Protein AF-A0A0C1R1B5-F1 (afdb_monomer_lite)

Organism: NCBI:txid1479485

pLDDT: mean 73.26, std 19.19, range [36.62, 92.88]

Foldseek 3Di:
DDQPFPPDLVVVLVVVVCCVPVLVDDLVLLCVLQVHDSVLSVCSNVVVDSGDPGGPNSVVSSVVSSVVVVVVVVVVVPPPPPPPPPPPDDDDDDDD

Secondary structure (DSSP, 8-state):
----B-S-HHHHHHHHHHHHHHH---HHHHHHHHTS-HHHHHHHHTTS-S----BHHHHHHHHHHHHHHHHHHHHTTSSSSSSSSS-S--------

InterPro domains:
  IPR010982 Lambda repressor-like, DNA-binding domain superfamily [SSF47413] (9-55)

Sequence (96 aa):
MGKESVGDQEALREMLHFFLEKMGATQVELSEGMGVSRPVVIDFLNKEKERLPVDREGLIQLCKNLRSRRASKRKLKREIQNTSEKEKLESSPDEL

Radius of gyration: 22.73 Å; chains: 1; bounding box: 60×59×48 Å

Structure (mmCIF, N/CA/C/O backbone):
data_AF-A0A0C1R1B5-F1
#
_entry.id   AF-A0A0C1R1B5-F1
#
loop_
_atom_site.group_PDB
_atom_site.id
_atom_site.type_symbol
_atom_site.label_atom_id
_atom_site.label_alt_id
_atom_site.label_comp_id
_atom_site.label_asym_id
_atom_site.label_entity_id
_atom_site.label_seq_id
_atom_site.pdbx_PDB_ins_code
_atom_site.Cartn_x
_atom_site.Cartn_y
_atom_site.Cartn_z
_atom_site.occupancy
_atom_site.B_iso_or_equiv
_atom_site.auth_seq_id
_atom_site.auth_comp_id
_atom_site.auth_asym_id
_atom_site.auth_atom_id
_atom_site.pdbx_PDB_model_num
ATOM 1 N N . MET A 1 1 ? 6.184 -11.776 -21.887 1.00 36.62 1 MET A N 1
ATOM 2 C CA . MET A 1 1 ? 6.377 -10.506 -21.155 1.00 36.62 1 MET A CA 1
ATOM 3 C C . MET A 1 1 ? 6.674 -10.859 -19.709 1.00 36.62 1 MET A C 1
ATOM 5 O O . MET A 1 1 ? 5.816 -11.444 -19.061 1.00 36.62 1 MET A O 1
ATOM 9 N N . GLY A 1 2 ? 7.915 -10.657 -19.262 1.00 44.59 2 GLY A N 1
ATOM 10 C CA . GLY A 1 2 ? 8.322 -10.965 -17.890 1.00 44.59 2 GLY A CA 1
ATOM 11 C C . GLY A 1 2 ? 7.743 -9.925 -16.940 1.00 44.59 2 GLY A C 1
ATOM 12 O O . GLY A 1 2 ? 7.877 -8.735 -17.199 1.00 44.59 2 GLY A O 1
ATOM 13 N N . LYS A 1 3 ? 7.064 -10.370 -15.883 1.00 49.56 3 LYS A N 1
ATOM 14 C CA . LYS A 1 3 ? 6.616 -9.488 -14.805 1.00 49.56 3 LYS A CA 1
ATOM 15 C C . LYS A 1 3 ? 7.864 -8.975 -14.092 1.00 49.56 3 LYS A C 1
ATOM 17 O O . LYS A 1 3 ? 8.609 -9.769 -13.517 1.00 49.56 3 LYS A O 1
ATOM 22 N N . GLU A 1 4 ? 8.143 -7.686 -14.224 1.00 54.47 4 GLU A N 1
ATOM 23 C CA . GLU A 1 4 ? 9.293 -7.028 -13.609 1.00 54.47 4 GLU A CA 1
ATOM 24 C C . GLU A 1 4 ? 9.079 -6.994 -12.092 1.00 54.47 4 GLU A C 1
ATOM 26 O O . GLU A 1 4 ? 8.463 -6.082 -11.542 1.00 54.47 4 GLU A O 1
ATOM 31 N N . SER A 1 5 ? 9.538 -8.050 -11.420 1.00 58.53 5 SER A N 1
ATOM 32 C CA . SER A 1 5 ? 9.487 -8.156 -9.966 1.00 58.53 5 SER A CA 1
ATOM 33 C C . SER A 1 5 ? 10.341 -7.046 -9.357 1.00 58.53 5 SER A C 1
ATOM 35 O O . SER A 1 5 ? 11.465 -6.810 -9.798 1.00 58.53 5 SER A O 1
ATOM 37 N N . VAL A 1 6 ? 9.824 -6.381 -8.323 1.00 63.97 6 VAL A N 1
ATOM 38 C CA . VAL A 1 6 ? 10.591 -5.404 -7.538 1.00 63.97 6 VAL A CA 1
ATOM 39 C C . VAL A 1 6 ? 11.832 -6.119 -6.996 1.00 63.97 6 VAL A C 1
ATOM 41 O O . VAL A 1 6 ? 11.692 -7.082 -6.238 1.00 63.97 6 VAL A O 1
ATOM 44 N N . GLY A 1 7 ? 13.016 -5.716 -7.470 1.00 70.31 7 GLY A N 1
ATOM 45 C CA . GLY A 1 7 ? 14.268 -6.458 -7.272 1.00 70.31 7 GLY A CA 1
ATOM 46 C C . GLY A 1 7 ? 14.620 -6.646 -5.798 1.00 70.31 7 GLY A C 1
ATOM 47 O O . GLY A 1 7 ? 14.875 -7.769 -5.368 1.00 70.31 7 GLY A O 1
ATOM 48 N N . ASP A 1 8 ? 14.515 -5.572 -5.013 1.00 85.12 8 ASP A N 1
ATOM 49 C CA . ASP A 1 8 ? 14.839 -5.569 -3.586 1.00 85.12 8 ASP A CA 1
ATOM 50 C C . ASP A 1 8 ? 13.578 -5.637 -2.719 1.00 85.12 8 ASP A C 1
ATOM 52 O O . ASP A 1 8 ? 12.914 -4.637 -2.434 1.00 85.12 8 ASP A O 1
ATOM 56 N N . GLN A 1 9 ? 13.243 -6.851 -2.282 1.00 87.69 9 GLN A N 1
ATOM 57 C CA . GLN A 1 9 ? 12.076 -7.110 -1.432 1.00 87.69 9 GLN A CA 1
ATOM 58 C C . GLN A 1 9 ? 12.254 -6.561 -0.011 1.00 87.69 9 GLN A C 1
ATOM 60 O O . GLN A 1 9 ? 11.287 -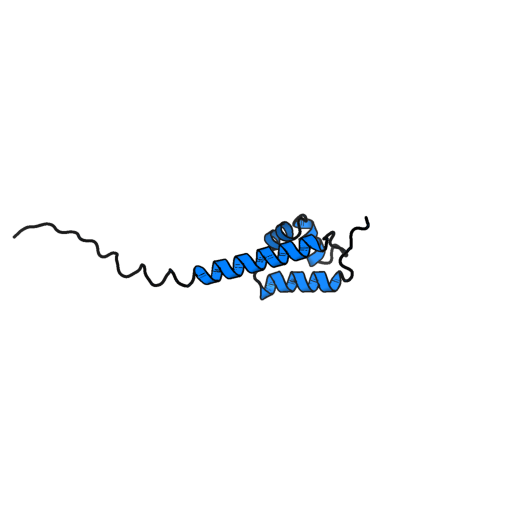6.110 0.599 1.00 87.69 9 GLN A O 1
ATOM 65 N N . GLU A 1 10 ? 13.478 -6.528 0.517 1.00 87.56 10 GLU A N 1
ATOM 66 C CA . GLU A 1 10 ? 13.744 -5.901 1.818 1.00 87.56 10 GLU A CA 1
ATOM 67 C C . GLU A 1 10 ? 13.530 -4.388 1.766 1.00 87.56 10 GLU A C 1
ATOM 69 O O . GLU A 1 10 ? 12.789 -3.856 2.591 1.00 87.56 10 GLU A O 1
ATOM 74 N N . ALA A 1 11 ? 14.054 -3.715 0.738 1.00 88.38 11 ALA A N 1
ATOM 75 C CA . ALA A 1 11 ? 13.815 -2.288 0.530 1.00 88.38 11 ALA A CA 1
ATOM 76 C C . ALA A 1 11 ? 12.320 -1.985 0.329 1.00 88.38 11 ALA A C 1
ATOM 78 O O . ALA A 1 11 ? 11.799 -0.991 0.840 1.00 88.38 11 ALA A O 1
ATOM 79 N N . LEU A 1 12 ? 11.599 -2.864 -0.377 1.00 89.31 12 LEU A N 1
ATOM 80 C CA . LEU A 1 12 ? 10.148 -2.769 -0.503 1.00 89.31 12 LEU A CA 1
ATOM 81 C C . LEU A 1 12 ? 9.457 -2.879 0.864 1.00 89.31 12 LEU A C 1
ATOM 83 O O . LEU A 1 12 ? 8.578 -2.074 1.171 1.00 89.31 12 LEU A O 1
ATOM 87 N N . ARG A 1 13 ? 9.853 -3.837 1.704 1.00 91.62 13 ARG A N 1
ATOM 88 C CA . ARG A 1 13 ? 9.304 -3.986 3.058 1.00 91.62 13 ARG A CA 1
ATOM 89 C C . ARG A 1 13 ? 9.555 -2.735 3.898 1.00 91.62 13 ARG A C 1
ATOM 91 O O . ARG A 1 13 ? 8.616 -2.234 4.516 1.00 91.62 13 ARG A O 1
ATOM 98 N N . GLU A 1 14 ? 10.775 -2.206 3.891 1.00 90.88 14 GLU A N 1
ATOM 99 C CA . GLU A 1 14 ? 11.105 -0.964 4.599 1.00 90.88 14 GLU A CA 1
ATOM 100 C C . GLU A 1 14 ? 10.260 0.215 4.104 1.00 90.88 14 GLU A C 1
ATOM 102 O O . GLU A 1 14 ? 9.729 0.988 4.903 1.00 90.88 14 GLU A O 1
ATOM 107 N N . MET A 1 15 ? 10.046 0.317 2.791 1.00 89.69 15 MET A N 1
ATOM 108 C CA . MET A 1 15 ? 9.188 1.342 2.200 1.00 89.69 15 MET A CA 1
ATOM 109 C C . MET A 1 15 ? 7.730 1.222 2.668 1.00 89.69 15 MET A C 1
ATOM 111 O O . MET A 1 15 ? 7.089 2.230 2.976 1.00 89.69 15 MET A O 1
ATOM 115 N N . LEU A 1 16 ? 7.193 0.003 2.760 1.00 90.06 16 LEU A N 1
ATOM 116 C CA . LEU A 1 16 ? 5.833 -0.215 3.256 1.00 90.06 16 LEU A CA 1
ATOM 117 C C . LEU A 1 16 ? 5.705 0.146 4.742 1.00 90.06 16 LEU A C 1
ATOM 119 O O . LEU A 1 16 ? 4.738 0.815 5.111 1.00 90.06 16 LEU A O 1
ATOM 123 N N . HIS A 1 17 ? 6.688 -0.205 5.579 1.00 91.31 17 HIS A N 1
ATOM 124 C CA . HIS A 1 17 ? 6.734 0.252 6.975 1.00 91.31 17 HIS A CA 1
ATOM 125 C C . HIS A 1 17 ? 6.794 1.776 7.072 1.00 91.31 17 HIS A C 1
ATOM 127 O O . HIS A 1 17 ? 6.032 2.380 7.829 1.00 91.31 17 HIS A O 1
ATOM 133 N N . PHE A 1 18 ? 7.607 2.418 6.232 1.00 90.31 18 PHE A N 1
ATOM 134 C CA . PHE A 1 18 ? 7.671 3.872 6.159 1.00 90.31 18 PHE A CA 1
ATOM 135 C C . PHE A 1 18 ? 6.305 4.494 5.829 1.00 90.31 18 PHE A C 1
ATOM 137 O O . PHE A 1 18 ? 5.917 5.499 6.431 1.00 90.31 18 PHE A O 1
ATOM 144 N N . PHE A 1 19 ? 5.531 3.908 4.911 1.00 88.00 19 PHE A N 1
ATOM 145 C CA . PHE A 1 19 ? 4.189 4.407 4.612 1.00 88.00 19 PHE A CA 1
ATOM 146 C C . PHE A 1 19 ? 3.224 4.256 5.796 1.00 88.00 19 PHE A C 1
ATOM 148 O O . PHE A 1 19 ? 2.450 5.181 6.062 1.00 88.00 19 PHE A O 1
ATOM 155 N N . LEU A 1 20 ? 3.290 3.150 6.538 1.00 88.38 20 LEU A N 1
ATOM 156 C CA . LEU A 1 20 ? 2.470 2.953 7.736 1.00 88.38 20 LEU A CA 1
ATOM 157 C C . LEU A 1 20 ? 2.825 3.971 8.828 1.00 88.38 20 LEU A C 1
ATOM 159 O O . LEU A 1 20 ? 1.957 4.703 9.298 1.00 88.38 20 LEU A O 1
ATOM 163 N N . GLU A 1 21 ? 4.106 4.083 9.180 1.00 86.62 21 GLU A N 1
ATOM 164 C CA . GLU A 1 21 ? 4.552 4.891 10.319 1.00 86.62 21 GLU A CA 1
ATOM 165 C C . GLU A 1 21 ? 4.616 6.390 10.013 1.00 86.62 21 GLU A C 1
ATOM 167 O O . GLU A 1 21 ? 4.170 7.219 10.806 1.00 86.62 21 GLU A O 1
ATOM 172 N N . LYS A 1 22 ? 5.181 6.774 8.862 1.00 84.25 22 LYS A N 1
ATOM 173 C CA . LYS A 1 22 ? 5.416 8.188 8.525 1.00 84.25 22 LYS A CA 1
ATOM 174 C C . LYS A 1 22 ? 4.281 8.793 7.722 1.00 84.25 22 LYS A C 1
ATOM 176 O O . LYS A 1 22 ? 4.032 9.996 7.835 1.00 84.25 22 LYS A O 1
ATOM 181 N N . MET A 1 23 ? 3.600 8.005 6.889 1.00 81.25 23 MET A N 1
ATOM 182 C CA . MET A 1 23 ? 2.477 8.495 6.080 1.00 81.25 23 MET A CA 1
ATOM 183 C C . MET A 1 23 ? 1.110 8.240 6.712 1.00 81.25 23 MET A C 1
ATOM 185 O O . MET A 1 23 ? 0.139 8.850 6.260 1.00 81.25 23 MET A O 1
ATOM 189 N N . GLY A 1 24 ? 1.050 7.457 7.796 1.00 82.88 24 GLY A N 1
ATOM 190 C CA . GLY A 1 24 ? -0.203 7.093 8.455 1.00 82.88 24 GLY A CA 1
ATOM 191 C C . GLY A 1 24 ? -1.103 6.270 7.538 1.00 82.88 24 GLY A C 1
ATOM 192 O O . GLY A 1 24 ? -2.327 6.368 7.636 1.00 82.88 24 GLY A O 1
ATOM 193 N N . ALA A 1 25 ? -0.498 5.547 6.591 1.00 87.62 25 ALA A N 1
ATOM 194 C CA . ALA A 1 25 ? -1.204 4.614 5.735 1.00 87.62 25 ALA A CA 1
ATOM 195 C C . ALA A 1 25 ? -1.708 3.435 6.569 1.00 87.62 25 ALA A C 1
ATOM 197 O O . ALA A 1 25 ? -1.141 3.089 7.604 1.00 87.62 25 ALA A O 1
ATOM 198 N N . THR A 1 26 ? -2.757 2.785 6.090 1.00 89.00 26 THR A N 1
ATOM 199 C CA . THR A 1 26 ? -3.255 1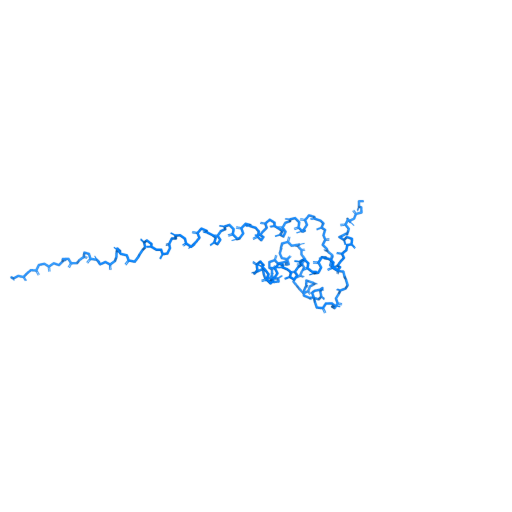.538 6.671 1.00 89.00 26 THR A CA 1
ATOM 200 C C . THR A 1 26 ? -2.877 0.343 5.802 1.00 89.00 26 THR A C 1
ATOM 202 O O . THR A 1 26 ? -2.681 0.468 4.596 1.00 89.00 26 THR A O 1
ATOM 205 N N . GLN A 1 27 ? -2.825 -0.851 6.396 1.00 88.69 27 GLN A N 1
ATOM 206 C CA . GLN A 1 27 ? -2.611 -2.100 5.650 1.00 88.69 27 GLN A CA 1
ATOM 207 C C . GLN A 1 27 ? -3.669 -2.318 4.555 1.00 88.69 27 GLN A C 1
ATOM 209 O O . GLN A 1 27 ? -3.375 -2.922 3.529 1.00 88.69 27 GLN A O 1
ATOM 214 N N . VAL A 1 28 ? -4.889 -1.811 4.772 1.00 88.81 28 VAL A N 1
ATOM 215 C CA . VAL A 1 28 ? -5.969 -1.816 3.777 1.00 88.81 28 VAL A CA 1
ATOM 216 C C . VAL A 1 28 ? -5.574 -0.958 2.575 1.00 88.81 28 VAL A C 1
ATOM 218 O O . VAL A 1 28 ? -5.560 -1.455 1.457 1.00 88.81 28 VAL A O 1
ATOM 221 N N . GLU A 1 29 ? -5.128 0.278 2.803 1.00 87.12 29 GLU A N 1
ATOM 222 C CA . GLU A 1 29 ? -4.685 1.171 1.723 1.00 87.12 29 GLU A CA 1
ATOM 223 C C . GLU A 1 29 ? -3.457 0.651 0.979 1.00 87.12 29 GLU A C 1
ATOM 225 O O . GLU A 1 29 ? -3.366 0.808 -0.236 1.00 87.12 29 GLU A O 1
ATOM 230 N N . LEU A 1 30 ? -2.519 0.024 1.694 1.00 89.56 30 LEU A N 1
ATOM 231 C CA . LEU A 1 30 ? -1.395 -0.668 1.071 1.00 89.56 30 LEU A CA 1
ATOM 232 C C . LEU A 1 30 ? -1.900 -1.767 0.125 1.00 89.56 30 LEU A C 1
ATOM 234 O O . LEU A 1 30 ? -1.463 -1.839 -1.020 1.00 89.56 30 LEU A O 1
ATOM 238 N N . SER A 1 31 ? -2.847 -2.588 0.588 1.00 90.69 31 SER A N 1
ATOM 239 C CA . SER A 1 31 ? -3.411 -3.694 -0.190 1.00 90.69 31 SER A CA 1
ATOM 240 C C . SER A 1 31 ? -4.192 -3.225 -1.423 1.00 90.69 31 SER A C 1
ATOM 242 O O . SER A 1 31 ? -3.933 -3.699 -2.526 1.00 90.69 31 SER A O 1
ATOM 244 N N . GLU A 1 32 ? -5.055 -2.219 -1.272 1.00 88.12 32 GLU A N 1
ATOM 245 C CA . GLU A 1 32 ? -5.816 -1.631 -2.377 1.00 88.12 32 GLU A CA 1
ATOM 246 C C . GLU A 1 32 ? -4.909 -0.899 -3.369 1.00 88.12 32 GLU A C 1
ATOM 248 O O . GLU A 1 32 ? -5.061 -1.052 -4.576 1.00 88.12 32 GLU A O 1
ATOM 253 N N . GLY A 1 33 ? -3.936 -0.128 -2.873 1.00 86.25 33 GLY A N 1
ATOM 254 C CA . GLY A 1 33 ? -3.025 0.646 -3.712 1.00 86.25 33 GLY A CA 1
ATOM 255 C C . GLY A 1 33 ? -2.086 -0.214 -4.551 1.00 86.25 33 GLY A C 1
ATOM 256 O O . GLY A 1 33 ? -1.709 0.203 -5.638 1.00 86.25 33 GLY A O 1
ATOM 257 N N . MET A 1 34 ? -1.732 -1.402 -4.062 1.00 88.44 34 MET A N 1
ATOM 258 C CA . MET A 1 34 ? -0.878 -2.360 -4.766 1.00 88.44 34 MET A CA 1
ATOM 259 C C . MET A 1 34 ? -1.662 -3.448 -5.515 1.00 88.44 34 MET A C 1
ATOM 261 O O . MET A 1 34 ? -1.046 -4.246 -6.217 1.00 88.44 34 MET A O 1
ATOM 265 N N . GLY A 1 35 ? -2.990 -3.516 -5.364 1.00 87.88 35 GLY A N 1
ATOM 266 C CA . GLY A 1 35 ? -3.820 -4.558 -5.978 1.00 87.88 35 GLY A CA 1
ATOM 267 C C . GLY A 1 35 ? -3.552 -5.971 -5.444 1.00 87.88 35 GLY A C 1
ATOM 268 O O . GLY A 1 35 ? -3.788 -6.953 -6.144 1.00 87.88 35 GLY A O 1
ATOM 269 N N . VAL A 1 36 ? -3.047 -6.089 -4.215 1.00 89.06 36 VAL A N 1
ATOM 270 C CA . VAL A 1 36 ? -2.721 -7.369 -3.567 1.00 89.06 36 VAL A CA 1
ATOM 271 C C . VAL A 1 36 ? -3.641 -7.606 -2.380 1.00 89.06 36 VAL A C 1
ATOM 273 O O . VAL A 1 36 ? -4.112 -6.671 -1.741 1.00 89.06 36 VAL A O 1
ATOM 276 N N . SER A 1 37 ? -3.898 -8.866 -2.036 1.00 90.56 37 SER A N 1
ATOM 277 C CA . SER A 1 37 ? -4.746 -9.173 -0.886 1.00 90.56 37 SER A CA 1
ATOM 278 C C . SER A 1 37 ? -4.101 -8.692 0.415 1.00 90.56 37 SER A C 1
ATOM 280 O O . SER A 1 37 ? -2.928 -8.953 0.679 1.00 90.56 37 SER A O 1
ATOM 282 N N . ARG A 1 38 ? -4.894 -8.060 1.281 1.00 90.94 38 ARG A N 1
ATOM 283 C CA . ARG A 1 38 ? -4.463 -7.617 2.613 1.00 90.94 38 ARG A CA 1
ATOM 284 C C . ARG A 1 38 ? -3.701 -8.670 3.436 1.00 90.94 38 ARG A C 1
ATOM 286 O O . ARG A 1 38 ? -2.653 -8.302 3.960 1.00 90.94 38 ARG A O 1
ATOM 293 N N . PRO A 1 39 ? -4.138 -9.943 3.548 1.00 91.94 39 PRO A N 1
ATOM 294 C CA . PRO A 1 39 ? -3.360 -10.952 4.273 1.00 91.94 39 PRO A CA 1
ATOM 295 C C . PRO A 1 39 ? -1.958 -11.144 3.685 1.00 91.94 39 PRO A C 1
ATOM 297 O O . PRO A 1 39 ? -1.002 -11.263 4.433 1.00 91.94 39 PRO A O 1
ATOM 300 N N . VAL A 1 40 ? -1.799 -11.055 2.362 1.00 90.19 40 VAL A N 1
ATOM 301 C CA . VAL A 1 40 ? -0.488 -11.176 1.704 1.00 90.19 40 VAL A CA 1
ATOM 302 C C . VAL A 1 40 ? 0.431 -10.007 2.067 1.00 90.19 40 VAL A C 1
ATOM 304 O O . VAL A 1 40 ? 1.624 -10.211 2.270 1.00 90.19 40 VAL A O 1
ATOM 307 N N . VAL A 1 41 ? -0.116 -8.793 2.192 1.00 90.44 41 VAL A N 1
ATOM 308 C CA . VAL A 1 41 ? 0.637 -7.625 2.681 1.00 90.44 41 VAL A CA 1
ATOM 309 C C . VAL A 1 41 ? 1.056 -7.815 4.136 1.00 90.44 41 VAL A C 1
ATOM 311 O O . VAL A 1 41 ? 2.185 -7.490 4.483 1.00 90.44 41 VAL A O 1
ATOM 314 N N . ILE A 1 42 ? 0.166 -8.342 4.981 1.00 91.12 42 ILE A N 1
ATOM 315 C CA . ILE A 1 42 ? 0.450 -8.595 6.400 1.00 91.12 42 ILE A CA 1
ATOM 316 C C . ILE A 1 42 ? 1.543 -9.654 6.546 1.00 91.12 42 ILE A C 1
ATOM 318 O O . ILE A 1 42 ? 2.552 -9.370 7.184 1.00 91.12 42 ILE A O 1
ATOM 322 N N . ASP A 1 43 ? 1.396 -10.807 5.886 1.00 92.88 43 ASP A N 1
ATOM 323 C CA . ASP A 1 43 ? 2.403 -11.875 5.875 1.00 92.88 43 ASP A CA 1
ATOM 324 C C . ASP A 1 43 ? 3.768 -11.330 5.442 1.00 92.88 43 ASP A C 1
ATOM 326 O O . ASP A 1 43 ? 4.812 -11.634 6.021 1.00 92.88 43 ASP A O 1
ATOM 330 N N . PHE A 1 44 ? 3.769 -10.494 4.401 1.00 92.38 44 PHE A N 1
ATOM 331 C CA . PHE A 1 44 ? 4.987 -9.881 3.908 1.00 92.38 44 PHE A CA 1
ATOM 332 C C . PHE A 1 44 ? 5.582 -8.906 4.924 1.00 92.38 44 PHE A C 1
ATOM 334 O O . PHE A 1 44 ? 6.786 -8.937 5.126 1.00 92.38 44 PHE A O 1
ATOM 341 N N . LEU A 1 45 ? 4.799 -8.068 5.600 1.00 90.94 45 LEU A N 1
ATOM 342 C CA . LEU A 1 45 ? 5.314 -7.161 6.636 1.00 90.94 45 LEU A CA 1
ATOM 343 C C . LEU A 1 45 ? 5.848 -7.921 7.862 1.00 90.94 45 LEU A C 1
ATOM 345 O O . LEU A 1 45 ? 6.901 -7.567 8.385 1.00 90.94 45 LEU A O 1
ATOM 349 N N . ASN A 1 46 ? 5.189 -9.011 8.258 1.00 91.50 46 ASN A N 1
ATOM 350 C CA . ASN A 1 46 ? 5.571 -9.854 9.396 1.00 91.50 46 ASN A CA 1
ATOM 351 C C . ASN A 1 46 ? 6.782 -10.762 9.131 1.00 91.50 46 ASN A C 1
ATOM 353 O O . ASN A 1 46 ? 7.197 -11.510 10.013 1.00 91.50 46 ASN A O 1
ATOM 357 N N . LYS A 1 47 ? 7.359 -10.719 7.925 1.00 87.69 47 LYS A N 1
ATOM 358 C CA . LYS A 1 47 ? 8.387 -11.665 7.463 1.00 87.69 47 LYS A CA 1
ATOM 359 C C . LYS A 1 47 ? 7.936 -13.123 7.349 1.00 87.69 47 LYS A C 1
ATOM 361 O O . LYS A 1 47 ? 8.776 -13.991 7.150 1.00 87.69 47 LYS A O 1
ATOM 366 N N . GLU A 1 48 ? 6.633 -13.381 7.370 1.00 89.94 48 GLU A N 1
ATOM 367 C CA . GLU A 1 48 ? 6.055 -14.704 7.099 1.00 89.94 48 GLU A CA 1
ATOM 368 C C . GLU A 1 48 ? 6.136 -15.050 5.604 1.00 89.94 48 GLU A C 1
ATOM 370 O O . GLU A 1 48 ? 6.252 -16.215 5.229 1.00 89.94 48 GLU A O 1
ATOM 375 N N . LYS A 1 49 ? 6.142 -14.028 4.735 1.00 85.44 49 LYS A N 1
ATOM 376 C CA . LYS A 1 49 ? 6.471 -14.152 3.309 1.00 85.44 49 LYS A CA 1
ATOM 377 C C . LYS A 1 49 ? 7.704 -13.343 2.944 1.00 85.44 49 LYS A C 1
ATOM 379 O O . LYS A 1 49 ? 7.814 -12.165 3.277 1.00 85.44 49 LYS A O 1
ATOM 384 N N . GLU A 1 50 ? 8.594 -13.958 2.172 1.00 84.31 50 GLU A N 1
ATOM 385 C CA . GLU A 1 50 ? 9.808 -13.310 1.664 1.00 84.31 50 GLU A CA 1
ATOM 386 C C . GLU A 1 50 ? 9.549 -12.390 0.469 1.00 84.31 50 GLU A C 1
ATOM 388 O O . GLU A 1 50 ? 10.307 -11.449 0.249 1.00 84.31 50 GLU A O 1
ATOM 393 N N . ARG A 1 51 ? 8.488 -12.643 -0.310 1.00 84.94 51 ARG A N 1
ATOM 394 C CA . ARG A 1 51 ? 8.188 -11.883 -1.530 1.00 84.94 51 ARG A CA 1
ATOM 395 C C . ARG A 1 51 ? 6.753 -11.393 -1.564 1.00 84.94 51 ARG A C 1
ATOM 397 O O . ARG A 1 51 ? 5.823 -12.158 -1.306 1.00 84.94 51 ARG A O 1
ATOM 404 N N . LEU A 1 52 ? 6.589 -10.136 -1.960 1.00 86.88 52 LEU A N 1
ATOM 405 C CA . LEU A 1 52 ? 5.300 -9.547 -2.274 1.00 86.88 52 LEU A CA 1
ATOM 406 C C . LEU A 1 52 ? 5.080 -9.597 -3.794 1.00 86.88 52 LEU A C 1
ATOM 408 O O . LEU A 1 52 ? 5.907 -9.064 -4.538 1.00 86.88 52 LEU A O 1
ATOM 412 N N . PRO A 1 53 ? 3.984 -10.210 -4.279 1.00 84.44 53 PRO A N 1
ATOM 413 C CA . PRO A 1 53 ? 3.663 -10.264 -5.701 1.00 84.44 53 PRO A CA 1
ATOM 414 C C . PRO A 1 53 ? 3.081 -8.920 -6.159 1.00 84.44 53 PRO A C 1
ATOM 416 O O . PRO A 1 53 ? 1.895 -8.818 -6.461 1.00 84.44 53 PRO A O 1
ATOM 419 N N . VAL A 1 54 ? 3.910 -7.878 -6.151 1.00 85.19 54 VAL A N 1
ATOM 420 C CA . VAL A 1 54 ? 3.547 -6.534 -6.598 1.00 85.19 54 VAL A CA 1
ATOM 421 C C . VAL A 1 54 ? 4.397 -6.138 -7.799 1.00 85.19 54 VAL A C 1
ATOM 423 O O . VAL A 1 54 ? 5.618 -6.296 -7.797 1.00 85.19 54 VAL A O 1
ATOM 426 N N . ASP A 1 55 ? 3.737 -5.609 -8.822 1.00 84.62 55 ASP A N 1
ATOM 427 C CA . ASP A 1 55 ? 4.388 -5.048 -9.999 1.00 84.62 55 ASP A CA 1
ATOM 428 C C . ASP A 1 55 ? 4.695 -3.556 -9.793 1.00 84.62 55 ASP A C 1
ATOM 430 O O . ASP A 1 55 ? 4.087 -2.864 -8.967 1.00 84.62 55 ASP A O 1
ATOM 434 N N . ARG A 1 56 ? 5.613 -3.015 -10.598 1.00 82.69 56 ARG A N 1
ATOM 435 C CA . ARG A 1 56 ? 5.998 -1.594 -10.557 1.00 82.69 56 ARG A CA 1
ATOM 436 C C . ARG A 1 56 ? 4.801 -0.640 -10.686 1.00 82.69 56 ARG A C 1
ATOM 438 O O . ARG A 1 56 ? 4.760 0.384 -10.007 1.00 82.69 56 ARG A O 1
ATOM 445 N N . GLU A 1 57 ? 3.819 -0.990 -11.516 1.00 85.06 57 GLU A N 1
ATOM 446 C CA . GLU A 1 57 ? 2.565 -0.241 -11.689 1.00 85.06 57 GLU A CA 1
ATOM 447 C C . GLU A 1 57 ? 1.782 -0.126 -10.366 1.00 85.06 57 GLU A C 1
ATOM 449 O O . GLU A 1 57 ? 1.326 0.961 -10.006 1.00 85.06 57 GLU A O 1
ATOM 454 N N . GLY A 1 58 ? 1.702 -1.221 -9.599 1.00 85.50 58 GLY A N 1
ATOM 455 C CA . GLY A 1 58 ? 1.023 -1.262 -8.301 1.00 85.50 58 GLY A CA 1
ATOM 456 C C . GLY A 1 58 ? 1.696 -0.359 -7.266 1.00 85.50 58 GLY A C 1
ATOM 457 O O . GLY A 1 58 ? 1.030 0.359 -6.525 1.00 85.50 58 GLY A O 1
ATOM 458 N N . LEU A 1 59 ? 3.029 -0.281 -7.263 1.00 85.38 59 LEU A N 1
ATOM 459 C CA . LEU A 1 59 ? 3.740 0.670 -6.399 1.00 85.38 59 LEU A CA 1
ATOM 460 C C . LEU A 1 59 ? 3.500 2.131 -6.794 1.00 85.38 59 LEU A C 1
ATOM 462 O O . LEU A 1 59 ? 3.366 3.002 -5.929 1.00 85.38 59 LEU A O 1
ATOM 466 N N . ILE A 1 60 ? 3.419 2.417 -8.094 1.00 86.44 60 ILE A N 1
ATOM 467 C CA . ILE A 1 60 ? 3.107 3.763 -8.588 1.00 86.44 60 ILE A CA 1
ATOM 468 C C . ILE A 1 60 ? 1.685 4.164 -8.170 1.00 86.44 60 ILE A C 1
ATOM 470 O O . ILE A 1 60 ? 1.479 5.295 -7.714 1.00 86.44 60 ILE A O 1
ATOM 474 N N . GLN A 1 61 ? 0.713 3.255 -8.289 1.00 86.50 61 GLN A N 1
ATOM 475 C CA . GLN A 1 61 ? -0.663 3.485 -7.840 1.00 86.50 61 GLN A CA 1
ATOM 476 C C . GLN A 1 61 ? -0.747 3.711 -6.331 1.00 86.50 61 GLN A C 1
ATOM 478 O O . GLN A 1 61 ? -1.363 4.691 -5.903 1.00 86.50 61 GLN A O 1
ATOM 483 N N . LEU A 1 62 ? -0.052 2.900 -5.530 1.00 87.25 62 LEU A N 1
ATOM 484 C CA . LEU A 1 62 ? 0.048 3.097 -4.086 1.00 87.25 62 LEU A CA 1
ATOM 485 C C . LEU A 1 62 ? 0.527 4.516 -3.745 1.00 87.25 62 LEU A C 1
ATOM 487 O O . LEU A 1 62 ? -0.123 5.239 -2.986 1.00 87.25 62 LEU A O 1
ATOM 491 N N . CYS A 1 63 ? 1.629 4.954 -4.355 1.00 85.38 63 CYS A N 1
ATOM 492 C CA . CYS A 1 63 ? 2.182 6.291 -4.141 1.00 85.38 63 CYS A CA 1
ATOM 493 C C . CYS A 1 63 ? 1.194 7.408 -4.524 1.00 85.38 63 CYS A C 1
ATOM 495 O O . CYS A 1 63 ? 1.072 8.406 -3.804 1.00 85.38 63 CYS A O 1
ATOM 497 N N . LYS A 1 64 ? 0.455 7.250 -5.632 1.00 84.94 64 LYS A N 1
ATOM 498 C CA . LYS A 1 64 ? -0.588 8.203 -6.057 1.00 84.94 64 LYS A CA 1
ATOM 499 C C . LYS A 1 64 ? -1.735 8.278 -5.043 1.00 84.94 64 LYS A C 1
ATOM 501 O O . LYS A 1 64 ? -2.119 9.386 -4.657 1.00 84.94 64 LYS A O 1
ATOM 506 N N . ASN A 1 65 ? -2.228 7.134 -4.567 1.00 83.06 65 ASN A N 1
ATOM 507 C CA . ASN A 1 65 ? -3.335 7.058 -3.608 1.00 83.06 65 ASN A CA 1
ATOM 508 C C . ASN A 1 65 ? -2.964 7.702 -2.266 1.00 83.06 65 ASN A C 1
ATOM 510 O O . ASN A 1 65 ? -3.690 8.565 -1.761 1.00 83.06 65 ASN A O 1
ATOM 514 N N . LEU A 1 66 ? -1.779 7.380 -1.738 1.00 81.31 66 LEU A N 1
ATOM 515 C CA . LEU A 1 66 ? -1.279 7.958 -0.488 1.00 81.31 66 LEU A CA 1
ATOM 516 C C . LEU A 1 66 ? -1.063 9.479 -0.594 1.00 81.31 66 LEU A C 1
ATOM 518 O O . LEU A 1 66 ? -1.378 10.230 0.337 1.00 81.31 66 LEU A O 1
ATOM 522 N N . ARG A 1 67 ? -0.571 9.969 -1.741 1.00 76.31 67 ARG A N 1
ATOM 523 C CA . ARG A 1 67 ? -0.346 11.406 -1.979 1.00 76.31 67 ARG A CA 1
ATOM 524 C C . ARG A 1 67 ? -1.653 12.190 -2.130 1.00 76.31 67 ARG A C 1
ATOM 526 O O . ARG A 1 67 ? -1.770 13.275 -1.555 1.00 76.31 67 ARG A O 1
ATOM 533 N N . SER A 1 68 ? -2.635 11.645 -2.850 1.00 68.25 68 SER A N 1
ATOM 534 C CA . SER A 1 68 ? -3.963 12.255 -3.029 1.00 68.25 68 SER A CA 1
ATOM 535 C C . SER A 1 68 ? -4.681 12.448 -1.688 1.00 68.25 68 SER A C 1
ATOM 537 O O . SER A 1 68 ? -5.183 13.533 -1.378 1.00 68.25 68 SER A O 1
ATOM 539 N N . ARG A 1 69 ? -4.624 11.442 -0.806 1.00 62.72 69 ARG A N 1
ATOM 540 C CA . ARG A 1 69 ? -5.265 11.509 0.514 1.00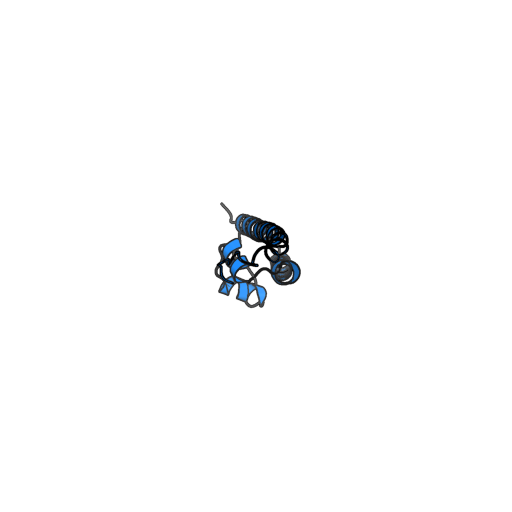 62.72 69 ARG A CA 1
ATOM 541 C C . ARG A 1 69 ? -4.641 12.563 1.430 1.00 62.72 69 ARG A C 1
ATOM 543 O O . ARG A 1 69 ? -5.366 13.281 2.122 1.00 62.72 69 ARG A O 1
ATOM 550 N N . ARG A 1 70 ? -3.311 12.720 1.412 1.00 59.28 70 ARG A N 1
ATOM 551 C CA . ARG A 1 70 ? -2.625 13.802 2.148 1.00 59.28 70 ARG A CA 1
ATOM 552 C C . ARG A 1 70 ? -3.012 15.193 1.646 1.00 59.28 70 ARG A C 1
ATOM 554 O O . ARG A 1 70 ? -3.163 16.101 2.463 1.00 59.28 70 ARG A O 1
ATOM 561 N N . ALA A 1 71 ? -3.197 15.367 0.337 1.00 53.09 71 ALA A N 1
ATOM 562 C CA . ALA A 1 71 ? -3.690 16.626 -0.220 1.00 53.09 71 ALA A CA 1
ATOM 563 C C . ALA A 1 71 ? -5.127 16.922 0.242 1.00 53.09 71 ALA A C 1
ATOM 565 O O . ALA A 1 71 ? -5.427 18.054 0.621 1.00 53.09 71 ALA A O 1
ATOM 566 N N . SER A 1 72 ? -5.973 15.890 0.310 1.00 50.62 72 SER A N 1
ATOM 567 C CA . SER A 1 72 ? -7.358 16.006 0.778 1.00 50.62 72 SER A CA 1
ATOM 568 C C . SER A 1 72 ? -7.446 16.352 2.276 1.00 50.62 72 SER A C 1
ATOM 570 O O . SER A 1 72 ? -8.146 17.287 2.666 1.00 50.62 72 SER A O 1
ATOM 572 N N . LYS A 1 73 ? -6.624 15.722 3.135 1.00 50.41 73 LYS A N 1
ATOM 573 C CA . LYS A 1 73 ? -6.561 16.061 4.574 1.00 50.41 73 LYS A CA 1
ATOM 574 C C . LYS A 1 73 ? -5.978 17.453 4.862 1.00 50.41 73 LYS A C 1
ATOM 576 O O . LYS A 1 73 ? -6.262 18.018 5.916 1.00 50.41 73 LYS A O 1
ATOM 581 N N . ARG A 1 74 ? -5.179 18.031 3.953 1.00 47.84 74 ARG A N 1
ATOM 582 C CA . ARG A 1 74 ? -4.668 19.410 4.092 1.00 47.84 74 ARG A CA 1
ATOM 583 C C . ARG A 1 74 ? -5.731 20.476 3.825 1.00 47.84 74 ARG A C 1
ATOM 585 O O . ARG A 1 74 ? -5.579 21.581 4.336 1.00 47.84 74 ARG A O 1
ATOM 592 N N . LYS A 1 75 ? -6.796 20.168 3.077 1.00 44.88 75 LYS A N 1
ATOM 593 C CA . LYS A 1 75 ? -7.901 21.114 2.849 1.00 44.88 75 LYS A CA 1
ATOM 594 C C . LYS A 1 75 ? -8.948 21.098 3.963 1.00 44.88 75 LYS A C 1
ATOM 596 O O . LYS A 1 75 ? -9.484 22.149 4.283 1.00 44.88 75 LYS A O 1
ATOM 601 N N . LEU A 1 76 ? -9.136 19.968 4.647 1.00 43.28 76 LEU A N 1
ATOM 602 C CA . LEU A 1 76 ? -10.110 19.863 5.744 1.00 43.28 76 LEU A CA 1
ATOM 603 C C . LEU A 1 76 ? -9.701 20.616 7.029 1.00 43.28 76 LEU A C 1
ATOM 605 O O . LEU A 1 76 ? -10.523 20.828 7.910 1.00 43.28 76 LEU A O 1
ATOM 609 N N . LYS A 1 77 ? -8.441 21.059 7.156 1.00 45.22 77 LYS A N 1
ATOM 610 C CA . LYS A 1 77 ? -8.000 21.864 8.312 1.00 45.22 77 LYS A CA 1
ATOM 611 C C . LYS A 1 77 ? -8.283 23.365 8.190 1.00 45.22 77 LYS A C 1
ATOM 613 O O . LYS A 1 77 ? -7.988 24.086 9.135 1.00 45.22 77 LYS A O 1
ATOM 618 N N . ARG A 1 78 ? -8.826 23.851 7.067 1.00 45.16 78 ARG A N 1
ATOM 619 C CA . ARG A 1 78 ? -9.118 25.287 6.887 1.00 45.16 78 ARG A CA 1
ATOM 620 C C . ARG A 1 78 ? -10.598 25.658 6.999 1.00 45.16 78 ARG A C 1
ATOM 622 O O . ARG A 1 78 ? -10.903 26.838 6.950 1.00 45.16 78 ARG A O 1
ATOM 629 N N . GLU A 1 79 ? -11.487 24.684 7.189 1.00 38.88 79 GLU A N 1
ATOM 630 C CA . GLU A 1 79 ? -12.943 24.912 7.183 1.00 38.88 79 GLU A CA 1
ATOM 631 C C . GLU A 1 79 ? -13.630 24.626 8.533 1.00 38.88 79 GLU A C 1
ATOM 633 O O . GLU A 1 79 ? -14.847 24.615 8.614 1.00 38.88 79 GLU A O 1
ATOM 638 N N . ILE A 1 80 ? -12.864 24.427 9.616 1.00 46.88 80 ILE A N 1
ATO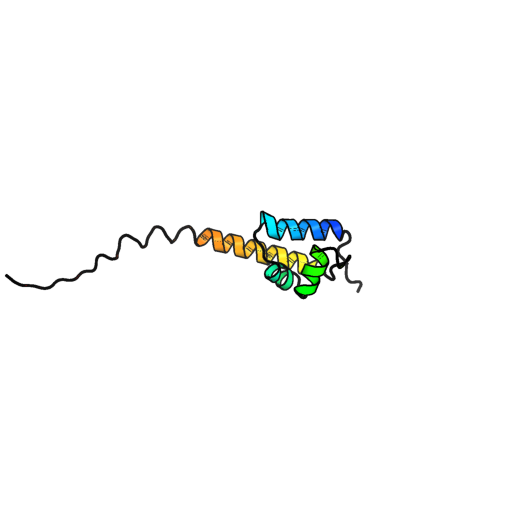M 639 C CA . ILE A 1 80 ? -13.404 24.240 10.986 1.00 46.88 80 ILE A CA 1
ATOM 640 C C . ILE A 1 80 ? -13.210 25.508 11.850 1.00 46.88 80 ILE A C 1
ATOM 642 O O . ILE A 1 80 ? -13.485 25.509 13.041 1.00 46.88 80 ILE A O 1
ATOM 646 N N . GLN A 1 81 ? -12.751 26.623 11.270 1.00 40.44 81 GLN A N 1
ATOM 647 C CA . GLN A 1 81 ? -12.642 27.904 11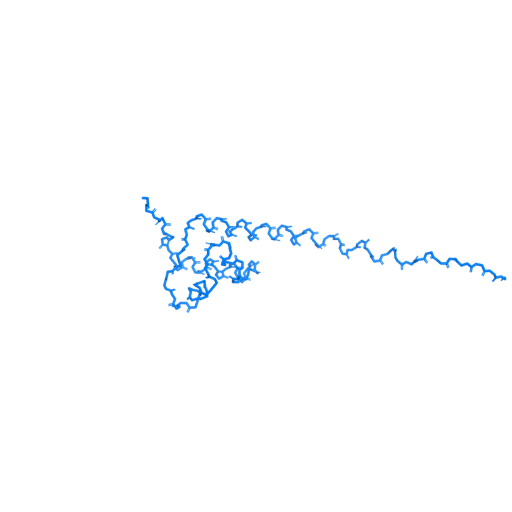.991 1.00 40.44 81 GLN A CA 1
ATOM 648 C C . GLN A 1 81 ? -13.684 28.958 11.597 1.00 40.44 81 GLN A C 1
ATOM 650 O O . GLN A 1 81 ? -13.722 30.000 12.236 1.00 40.44 81 GLN A O 1
ATOM 655 N N . ASN A 1 82 ? -14.567 28.691 10.625 1.00 45.72 82 ASN A N 1
ATOM 656 C CA . ASN A 1 82 ? -15.514 29.702 10.124 1.00 45.72 82 ASN A CA 1
ATOM 657 C C . ASN A 1 82 ? -17.002 29.388 10.371 1.00 45.72 82 ASN A C 1
ATOM 659 O O . ASN A 1 82 ? -17.857 30.081 9.825 1.00 45.72 82 ASN A O 1
ATOM 663 N N . THR A 1 83 ? -17.342 28.383 11.183 1.00 43.78 83 THR A N 1
ATOM 664 C CA . THR A 1 83 ? -18.749 28.003 11.440 1.00 43.78 83 THR A CA 1
ATOM 665 C C . THR A 1 83 ? -19.194 28.091 12.902 1.00 43.78 83 THR A C 1
ATOM 667 O O . THR A 1 83 ? -20.345 27.784 13.185 1.00 43.78 83 THR A O 1
ATOM 670 N N . SER A 1 84 ? -18.366 28.600 13.825 1.00 44.25 84 SER A N 1
ATOM 671 C CA . SER A 1 84 ? -18.766 28.797 15.237 1.00 44.25 84 SER A CA 1
ATOM 672 C C . SER A 1 84 ? -19.244 30.209 15.616 1.00 44.25 84 SER A C 1
ATOM 674 O O . SER A 1 84 ? -19.501 30.446 16.789 1.00 44.25 84 SER A O 1
ATOM 676 N N . GLU A 1 85 ? -19.438 31.133 14.669 1.00 44.62 85 GLU A N 1
ATOM 677 C CA . GLU A 1 85 ? -19.971 32.484 14.966 1.00 44.62 85 GLU A CA 1
ATOM 678 C C . GLU A 1 85 ? -21.215 32.867 14.147 1.00 44.62 85 GLU A C 1
ATOM 680 O O . GLU A 1 85 ? -21.478 34.044 13.911 1.00 44.62 85 GLU A O 1
ATOM 685 N N . LYS A 1 86 ? -22.024 31.898 13.698 1.00 43.47 86 LYS A N 1
ATOM 686 C CA . LYS A 1 86 ? -23.290 32.234 13.018 1.00 43.47 86 LYS A CA 1
ATOM 687 C C . LYS A 1 86 ? -24.495 31.385 13.405 1.00 43.47 86 LYS A C 1
ATOM 689 O O . LYS A 1 86 ? -25.416 31.226 12.614 1.00 43.47 86 LYS A O 1
ATOM 694 N N . GLU A 1 87 ? -24.511 30.902 14.644 1.00 45.62 87 GLU A N 1
ATOM 695 C CA . GLU A 1 87 ? -25.677 30.242 15.237 1.00 45.62 87 GLU A CA 1
ATOM 696 C C . GLU A 1 87 ? -26.063 30.904 16.572 1.00 45.62 87 GLU A C 1
ATOM 698 O O . GLU A 1 87 ? -26.125 30.288 17.630 1.00 45.62 87 GLU A O 1
ATOM 703 N N . LYS A 1 88 ? -26.324 32.215 16.533 1.00 46.31 88 LYS A N 1
ATOM 704 C CA . LYS A 1 88 ? -27.329 32.814 17.417 1.00 46.31 88 LYS A CA 1
ATOM 705 C C . LYS A 1 88 ? -28.446 33.311 16.521 1.00 46.31 88 LYS A C 1
ATOM 707 O O . LYS A 1 88 ? -28.412 34.413 15.986 1.00 46.31 88 LYS A O 1
ATOM 712 N N . LEU A 1 89 ? -29.348 32.365 16.294 1.00 45.28 89 LEU A N 1
ATOM 713 C CA . LEU A 1 89 ? -30.645 32.507 15.673 1.00 45.28 89 LEU A CA 1
ATOM 714 C C . LEU A 1 89 ? -31.326 33.819 16.073 1.00 45.28 89 LEU A C 1
ATOM 716 O O . LEU A 1 89 ? -31.544 34.095 17.253 1.00 45.28 89 LEU A O 1
ATOM 720 N N . GLU A 1 90 ? -31.692 34.573 15.042 1.00 47.03 90 GLU A N 1
ATOM 721 C CA . GLU A 1 90 ? -32.998 35.210 14.923 1.00 47.03 90 GLU A CA 1
ATOM 722 C C . GLU A 1 90 ? -34.070 34.367 15.630 1.00 47.03 90 GLU A C 1
ATOM 724 O O . GLU A 1 90 ? -34.414 33.270 15.193 1.00 47.03 90 GLU A O 1
ATOM 729 N N . SER A 1 91 ? -34.588 34.875 16.739 1.00 43.44 91 SER A N 1
ATOM 730 C CA . SER A 1 91 ? -35.887 34.468 17.258 1.00 43.44 91 SER A CA 1
ATOM 731 C C . SER A 1 91 ? -36.505 35.692 17.918 1.00 43.44 91 SER A C 1
ATOM 733 O O . SER A 1 91 ? -36.473 35.841 19.135 1.00 43.44 91 SER A O 1
ATOM 735 N N . SER A 1 92 ? -37.019 36.608 17.098 1.00 52.56 92 SER A N 1
ATOM 736 C CA . SER A 1 92 ? -38.107 37.490 17.534 1.00 52.56 92 SER A CA 1
ATOM 737 C C . SER A 1 92 ? -39.372 36.632 17.649 1.00 52.56 92 SER A C 1
ATOM 739 O O . SER A 1 92 ? -39.598 35.788 16.778 1.00 52.56 92 SER A O 1
ATOM 741 N N . PRO A 1 93 ? -40.168 36.791 18.718 1.00 58.59 93 PRO A N 1
ATOM 742 C CA . PRO A 1 93 ? -41.220 37.808 18.653 1.00 58.59 93 PRO A CA 1
ATOM 743 C C . PRO A 1 93 ? -41.505 38.552 19.977 1.00 58.59 93 PRO A C 1
ATOM 745 O O . PRO A 1 93 ? -41.284 38.024 21.058 1.00 58.59 93 PRO A O 1
ATOM 748 N N . ASP A 1 94 ? -41.956 39.797 19.804 1.00 53.44 94 ASP A N 1
ATOM 749 C CA . ASP A 1 94 ? -43.104 40.493 20.421 1.00 53.44 94 ASP A CA 1
ATOM 750 C C . ASP A 1 94 ? -43.459 40.403 21.930 1.00 53.44 94 ASP A C 1
ATOM 752 O O . ASP A 1 94 ? -43.441 39.347 22.551 1.00 53.44 94 ASP A O 1
ATOM 756 N N . GLU A 1 95 ? -43.949 41.559 22.404 1.00 48.19 95 GLU A N 1
ATOM 757 C CA . GLU A 1 95 ? -44.823 41.864 23.557 1.00 48.19 95 GLU A CA 1
ATOM 758 C C . GLU A 1 95 ? -44.247 42.513 24.843 1.00 48.19 95 GLU A C 1
ATOM 760 O O . GLU A 1 95 ? -43.448 41.933 25.580 1.00 48.19 95 GLU A O 1
ATOM 765 N N . LEU A 1 96 ? -44.855 43.692 25.105 1.00 44.53 96 LEU A N 1
ATOM 766 C CA . LEU A 1 96 ? -44.986 44.551 26.303 1.00 44.53 96 LEU A CA 1
ATOM 767 C C . LEU A 1 96 ? -43.909 45.606 2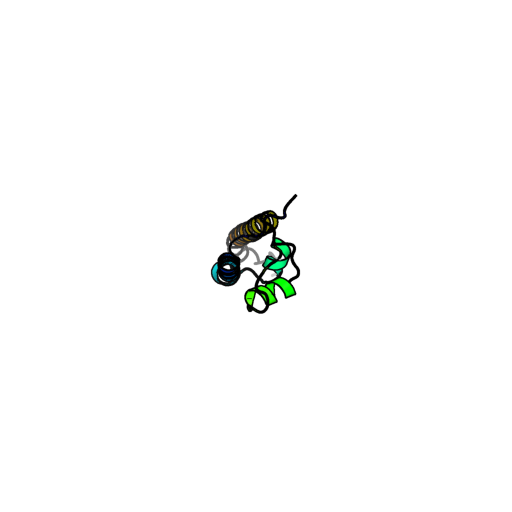6.611 1.00 44.53 96 LEU A C 1
ATOM 769 O O . LEU A 1 96 ? -42.857 45.286 27.204 1.00 44.53 96 LEU A O 1
#